Protein AF-0000000065896012 (afdb_homodimer)

InterPro domains:
  IPR002197 DNA binding HTH domain, Fis-type [PF02954] (36-73)
  IPR002197 DNA binding HTH domain, Fis-type [PR01590] (42-59)
  IPR002197 DNA binding HTH domain, Fis-type [PR01590] (59-79)
  IPR005412 DNA-binding protein Fis [PIRSF002097] (6-78)
  IPR005412 DNA-binding protein Fis [PTHR47918] (4-78)
  IPR009057 Homedomain-like superfamily [SSF46689] (10-78)

Nearest PDB structures (foldseek):
  6p0s-assembly1_A  TM=9.618E-01  e=2.758E-05  Escherichia coli K-12
  4fis-assembly1_A  TM=9.573E-01  e=2.427E-05  Escherichia coli
  1eto-assembly1_A  TM=9.581E-01  e=5.235E-05  Escherichia coli
  1eto-assembly1_B  TM=9.643E-01  e=7.212E-05  Escherichia coli
  1fip-assembly1_B  TM=9.748E-01  e=9.319E-05  Escherichia coli

Sequence (158 aa):
MPHTLPDISQCIRQNLEQYFKDLNGTEPCGVYDMVLHQVEKPLLVCVMEQCGGNQSKASVMLGLNRNTLRKKLIQHGLLMPHTLPDISQCIRQNLEQYFKDLNGTEPCGVYDMVLHQVEKPLLVCVMEQCGGNQSKASVMLGLNRNTLRKKLIQHGLL

Structure (mmCIF, N/CA/C/O backbone):
data_AF-0000000065896012-model_v1
#
loop_
_entity.id
_entity.type
_entity.pdbx_description
1 polymer 'Putative Fis-like DNA-binding protein'
#
loop_
_atom_site.group_PDB
_atom_site.id
_atom_site.type_symbol
_atom_site.label_atom_id
_atom_site.label_alt_id
_atom_site.label_comp_id
_atom_site.label_asym_id
_atom_site.label_entity_id
_atom_site.label_seq_id
_atom_site.pdbx_PDB_ins_code
_atom_site.Cartn_x
_atom_site.Cartn_y
_atom_site.Cartn_z
_atom_site.occupancy
_atom_site.B_iso_or_equiv
_atom_site.auth_seq_id
_atom_site.auth_comp_id
_atom_site.auth_asym_id
_atom_site.auth_atom_id
_atom_site.pdbx_PDB_model_num
ATOM 1 N N . MET A 1 1 ? -26.688 9.328 6.301 1 35.16 1 MET A N 1
ATOM 2 C CA . MET A 1 1 ? -26.266 7.992 5.902 1 35.16 1 MET A CA 1
ATOM 3 C C . MET A 1 1 ? -24.781 7.777 6.219 1 35.16 1 MET A C 1
ATOM 5 O O . MET A 1 1 ? -23.938 8.578 5.82 1 35.16 1 MET A O 1
ATOM 9 N N . PRO A 1 2 ? -24.422 7.078 7.188 1 46.22 2 PRO A N 1
ATOM 10 C CA . PRO A 1 2 ? -23.062 6.941 7.707 1 46.22 2 PRO A CA 1
ATOM 11 C C . PRO A 1 2 ? -22.047 6.582 6.625 1 46.22 2 PRO A C 1
ATOM 13 O O . PRO A 1 2 ? -22.281 5.668 5.832 1 46.22 2 PRO A O 1
ATOM 16 N N . HIS A 1 3 ? -21.578 7.473 5.816 1 55.84 3 HIS A N 1
ATOM 17 C CA . HIS A 1 3 ? -20.672 7.316 4.691 1 55.84 3 HIS A CA 1
ATOM 18 C C . HIS A 1 3 ? -19.578 6.285 5 1 55.84 3 HIS A C 1
ATOM 20 O O . HIS A 1 3 ? -18.703 6.527 5.836 1 55.84 3 HIS A O 1
ATOM 26 N N . THR A 1 4 ? -19.984 5.102 4.988 1 64.44 4 THR A N 1
ATOM 27 C CA . THR A 1 4 ? -19.141 3.959 5.328 1 64.44 4 THR A CA 1
ATOM 28 C C . THR A 1 4 ? -17.828 4.008 4.562 1 64.44 4 THR A C 1
ATOM 30 O O . THR A 1 4 ? -17.812 4.074 3.33 1 64.44 4 THR A O 1
ATOM 33 N N . LEU A 1 5 ? -16.891 4.59 5.109 1 73.25 5 LEU A N 1
ATOM 34 C CA . LEU A 1 5 ? -15.539 4.672 4.559 1 73.25 5 LEU A CA 1
ATOM 35 C C . LEU A 1 5 ? -15.109 3.332 3.979 1 73.25 5 LEU A C 1
ATOM 37 O O . LEU A 1 5 ? -15.383 2.279 4.559 1 73.25 5 LEU A O 1
ATOM 41 N N . PRO A 1 6 ? -14.703 3.479 2.715 1 75.19 6 PRO A N 1
ATOM 42 C CA . PRO A 1 6 ? -14.273 2.215 2.111 1 75.19 6 PRO A CA 1
ATOM 43 C C . PRO A 1 6 ? -13.195 1.51 2.928 1 75.19 6 PRO A C 1
ATOM 45 O O . PRO A 1 6 ? -12.328 2.168 3.506 1 75.19 6 PRO A O 1
ATOM 48 N N . ASP A 1 7 ? -13.312 0.285 3.1 1 87.44 7 ASP A N 1
ATOM 49 C CA . ASP A 1 7 ? -12.336 -0.557 3.779 1 87.44 7 ASP A CA 1
ATOM 50 C C . ASP A 1 7 ? -11.148 -0.868 2.867 1 87.44 7 ASP A C 1
ATOM 52 O O . ASP A 1 7 ? -11.305 -1.558 1.857 1 87.44 7 ASP A O 1
ATOM 56 N N . ILE A 1 8 ? -9.977 -0.328 3.146 1 91.25 8 ILE A N 1
ATOM 57 C CA . ILE A 1 8 ? -8.773 -0.512 2.344 1 91.25 8 ILE A CA 1
ATOM 58 C C . ILE A 1 8 ? -8.516 -2.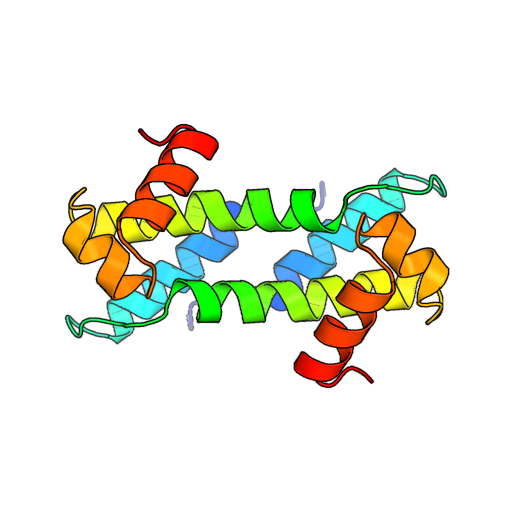002 2.135 1 91.25 8 ILE A C 1
ATOM 60 O O . ILE A 1 8 ? -8.227 -2.439 1.018 1 91.25 8 ILE A O 1
ATOM 64 N N . SER A 1 9 ? -8.711 -2.77 3.107 1 93 9 SER A N 1
ATOM 65 C CA . SER A 1 9 ? -8.492 -4.211 3.053 1 93 9 SER A CA 1
ATOM 66 C C . SER A 1 9 ? -9.367 -4.867 1.989 1 93 9 SER A C 1
ATOM 68 O O . SER A 1 9 ? -8.883 -5.656 1.179 1 93 9 SER A O 1
ATOM 70 N N . GLN A 1 10 ? -10.562 -4.5 1.996 1 92 10 GLN A N 1
ATOM 71 C CA . GLN A 1 10 ? -11.508 -5.078 1.045 1 92 10 GLN A CA 1
ATOM 72 C C . GLN A 1 10 ? -11.172 -4.66 -0.385 1 92 10 GLN A C 1
ATOM 74 O O . GLN A 1 10 ? -11.289 -5.461 -1.314 1 92 10 GLN A O 1
ATOM 79 N N . CYS A 1 11 ? -10.828 -3.439 -0.43 1 94.38 11 CYS A N 1
ATOM 80 C CA . CYS A 1 11 ? -10.477 -2.922 -1.748 1 94.38 11 CYS A CA 1
ATOM 81 C C . CYS A 1 11 ? -9.289 -3.68 -2.33 1 94.38 11 CYS A C 1
ATOM 83 O O . CYS A 1 11 ? -9.328 -4.113 -3.482 1 94.38 11 CYS A O 1
ATOM 85 N N . ILE A 1 12 ? -8.312 -3.928 -1.544 1 94.75 12 ILE A N 1
ATOM 86 C CA . ILE A 1 12 ? -7.105 -4.625 -1.98 1 94.75 12 ILE A CA 1
ATOM 87 C C . ILE A 1 12 ? -7.445 -6.07 -2.338 1 94.75 12 ILE A C 1
ATOM 89 O O . ILE A 1 12 ? -7.062 -6.559 -3.402 1 94.75 12 ILE A O 1
ATOM 93 N N . ARG A 1 13 ? -8.242 -6.727 -1.563 1 93.5 13 ARG A N 1
ATOM 94 C CA . ARG A 1 13 ? -8.594 -8.125 -1.777 1 93.5 13 ARG A CA 1
ATOM 95 C C . ARG A 1 13 ? -9.367 -8.305 -3.078 1 93.5 13 ARG A C 1
ATOM 97 O O . ARG A 1 13 ? -9.062 -9.195 -3.877 1 93.5 13 ARG A O 1
ATOM 104 N N . GLN A 1 14 ? -10.289 -7.398 -3.188 1 93.62 14 GLN A N 1
ATOM 105 C CA . GLN A 1 14 ? -11.133 -7.508 -4.375 1 93.62 14 GLN A CA 1
ATOM 106 C C . GLN A 1 14 ? -10.312 -7.293 -5.648 1 93.62 14 GLN A C 1
ATOM 108 O O . GLN A 1 14 ? -10.5 -8.008 -6.637 1 93.62 14 GLN A O 1
ATOM 113 N N . ASN A 1 15 ? -9.484 -6.305 -5.598 1 93.56 15 ASN A N 1
ATOM 114 C CA . ASN A 1 15 ? -8.641 -6.027 -6.754 1 93.56 15 ASN A CA 1
ATOM 115 C C . ASN A 1 15 ? -7.699 -7.195 -7.051 1 93.56 15 ASN A C 1
ATOM 117 O O . ASN A 1 15 ? -7.531 -7.582 -8.211 1 93.56 15 ASN A O 1
ATOM 121 N N . LEU A 1 16 ? -7.172 -7.824 -6.109 1 92.81 16 LEU A N 1
ATOM 122 C CA . LEU A 1 16 ? -6.238 -8.93 -6.277 1 92.81 16 LEU A CA 1
ATOM 123 C C . LEU A 1 16 ? -6.961 -10.18 -6.781 1 92.81 16 LEU A C 1
ATOM 125 O O . LEU A 1 16 ? -6.449 -10.891 -7.652 1 92.81 16 LEU A O 1
ATOM 129 N N . GLU A 1 17 ? -8.086 -10.414 -6.207 1 91.38 17 GLU A N 1
ATOM 130 C CA . GLU A 1 17 ? -8.859 -11.578 -6.629 1 91.38 17 GLU A CA 1
ATOM 131 C C . GLU A 1 17 ? -9.211 -11.5 -8.109 1 91.38 17 GLU A C 1
ATOM 133 O O . GLU A 1 17 ? -9.102 -12.492 -8.836 1 91.38 17 GLU A O 1
ATOM 138 N N . GLN A 1 18 ? -9.641 -10.312 -8.414 1 92 18 GLN A N 1
ATOM 139 C CA . GLN A 1 18 ? -9.953 -10.133 -9.828 1 92 18 GLN A CA 1
ATOM 140 C C . GLN A 1 18 ? -8.711 -10.289 -10.695 1 92 18 GLN A C 1
ATOM 142 O O . GLN A 1 18 ? -8.773 -10.891 -11.773 1 92 18 GLN A O 1
ATOM 147 N N . TYR A 1 19 ? -7.629 -9.742 -10.266 1 90 19 TYR A N 1
ATOM 148 C CA . TYR A 1 19 ? -6.359 -9.852 -10.977 1 90 19 TYR A CA 1
ATOM 149 C C . TYR A 1 19 ? -5.969 -11.312 -11.164 1 90 19 TYR A C 1
ATOM 151 O O . TYR A 1 19 ? -5.617 -11.727 -12.273 1 90 19 TYR A O 1
ATOM 159 N N . PHE A 1 20 ? -6.094 -12.148 -10.172 1 90.31 20 PHE A N 1
ATOM 160 C CA . PHE A 1 20 ? -5.703 -13.555 -10.234 1 90.31 20 PHE A CA 1
ATOM 161 C C . PHE A 1 20 ? -6.656 -14.344 -11.133 1 90.31 20 PHE A C 1
ATOM 163 O O . PHE A 1 20 ? -6.234 -15.258 -11.844 1 90.31 20 PHE A O 1
ATOM 170 N N . LYS A 1 21 ? -7.875 -13.938 -11.016 1 89.56 21 LYS A N 1
ATOM 171 C CA . LYS A 1 21 ? -8.867 -14.586 -11.859 1 89.56 21 LYS A CA 1
ATOM 172 C C . LYS A 1 21 ? -8.578 -14.336 -13.336 1 89.56 21 LYS A C 1
ATOM 174 O O . LYS A 1 21 ? -8.734 -15.234 -14.172 1 89.56 21 LYS A O 1
ATOM 179 N N . ASP A 1 22 ? -8.172 -13.133 -13.578 1 89.06 22 ASP A N 1
ATOM 180 C CA . ASP A 1 22 ? -7.883 -12.75 -14.953 1 89.06 22 ASP A CA 1
ATOM 181 C C . ASP A 1 22 ? -6.656 -13.492 -15.484 1 89.06 22 ASP A C 1
ATOM 183 O O . ASP A 1 22 ? -6.555 -13.758 -16.688 1 89.06 22 ASP A O 1
ATOM 187 N N . LEU A 1 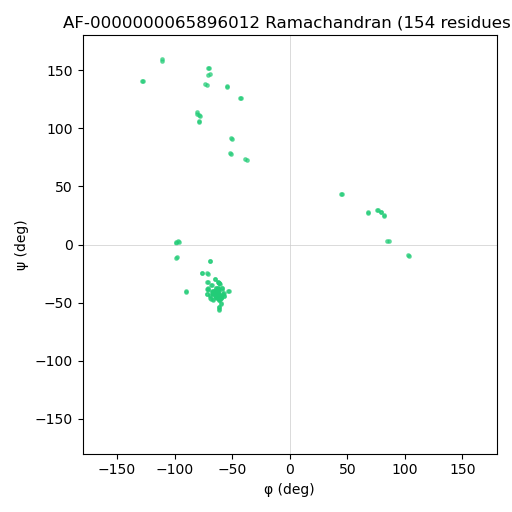23 ? -5.691 -13.75 -14.664 1 86.62 23 LEU A N 1
ATOM 188 C CA . LEU A 1 23 ? -4.469 -14.445 -15.062 1 86.62 23 LEU A CA 1
ATOM 189 C C . LEU A 1 23 ? -4.754 -15.906 -15.391 1 86.62 23 LEU A C 1
ATOM 191 O O . LEU A 1 23 ? -4 -16.547 -16.141 1 86.62 23 LEU A O 1
ATOM 195 N N . ASN A 1 24 ? -5.824 -16.375 -15.039 1 79.81 24 ASN A N 1
ATOM 196 C CA . ASN A 1 24 ? -6.273 -17.719 -15.359 1 79.81 24 ASN A CA 1
ATOM 197 C C . ASN A 1 24 ? -5.16 -18.75 -15.164 1 79.81 24 ASN A C 1
ATOM 199 O O . ASN A 1 24 ? -4.879 -19.547 -16.062 1 79.81 24 ASN A O 1
ATOM 203 N N . GLY A 1 25 ? -4.406 -18.672 -14.078 1 75.69 25 GLY A N 1
ATOM 204 C CA . GLY A 1 25 ? -3.438 -19.719 -13.781 1 75.69 25 GLY A CA 1
ATOM 205 C C . GLY A 1 25 ? -2.01 -19.312 -14.086 1 75.69 25 GLY A C 1
ATOM 206 O O . GLY A 1 25 ? -1.069 -20.047 -13.797 1 75.69 25 GLY A O 1
ATOM 207 N N . THR A 1 26 ? -1.877 -18.219 -14.719 1 81.88 26 THR A N 1
ATOM 208 C CA . THR A 1 26 ? -0.527 -17.703 -14.953 1 81.88 26 THR A CA 1
ATOM 209 C C . THR A 1 26 ? 0.077 -17.172 -13.656 1 81.88 26 THR A C 1
ATOM 211 O O . THR A 1 26 ? -0.631 -16.594 -12.82 1 81.88 26 THR A O 1
ATOM 214 N N . GLU A 1 27 ? 1.286 -17.5 -13.508 1 80.12 27 GLU A N 1
ATOM 215 C CA . GLU A 1 27 ? 1.97 -17.078 -12.297 1 80.12 27 GLU A CA 1
ATOM 216 C C . GLU A 1 27 ? 2.389 -15.609 -12.383 1 80.12 27 GLU A C 1
ATOM 218 O O . GLU A 1 27 ? 3.262 -15.258 -13.18 1 80.12 27 GLU A O 1
ATOM 223 N N . PRO A 1 28 ? 1.665 -14.859 -11.68 1 84.44 28 PRO A N 1
ATOM 224 C CA . PRO A 1 28 ? 2.096 -13.461 -11.695 1 84.44 28 PRO A CA 1
ATOM 225 C C . PRO A 1 28 ? 3.4 -13.234 -10.938 1 84.44 28 PRO A C 1
ATOM 227 O O . PRO A 1 28 ? 3.797 -14.07 -10.125 1 84.44 28 PRO A O 1
ATOM 230 N N . CYS A 1 29 ? 4.133 -12.219 -11.359 1 87.44 29 CYS A N 1
ATOM 231 C CA . CYS A 1 29 ? 5.34 -11.812 -10.648 1 87.44 29 CYS A CA 1
ATOM 232 C C . CYS A 1 29 ? 5.316 -10.32 -10.344 1 87.44 29 CYS A C 1
ATOM 234 O O . CYS A 1 29 ? 4.762 -9.531 -11.109 1 87.44 29 CYS A O 1
ATOM 236 N N . GLY A 1 30 ? 5.812 -10.07 -9.133 1 93.62 30 GLY A N 1
ATOM 237 C CA . GLY A 1 30 ? 5.949 -8.672 -8.773 1 93.62 30 GLY A CA 1
ATOM 238 C C . GLY A 1 30 ? 4.66 -8.055 -8.266 1 93.62 30 GLY A C 1
ATOM 239 O O . GLY A 1 30 ? 4.434 -6.855 -8.422 1 93.62 30 GLY A O 1
ATOM 240 N N . VAL A 1 31 ? 3.828 -8.859 -7.762 1 95.25 31 VAL A N 1
ATOM 241 C CA . VAL A 1 31 ? 2.516 -8.406 -7.309 1 95.25 31 VAL A CA 1
ATOM 242 C C . VAL A 1 31 ? 2.682 -7.383 -6.188 1 95.25 31 VAL A C 1
ATOM 244 O O . VAL A 1 31 ? 1.917 -6.418 -6.105 1 95.25 31 VAL A O 1
ATOM 247 N N . TYR A 1 32 ? 3.717 -7.594 -5.418 1 95.88 32 TYR A N 1
ATOM 248 C CA . TYR A 1 32 ? 3.941 -6.707 -4.285 1 95.88 32 TYR A CA 1
ATOM 249 C C . TYR A 1 32 ? 4.168 -5.273 -4.75 1 95.88 32 TYR A C 1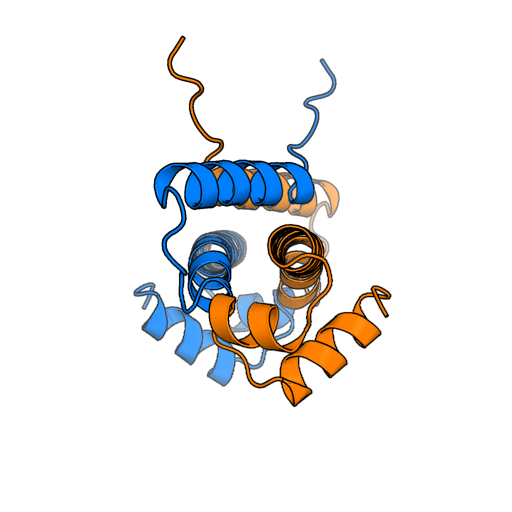
ATOM 251 O O . TYR A 1 32 ? 3.449 -4.359 -4.336 1 95.88 32 TYR A O 1
ATOM 259 N N . ASP A 1 33 ? 5.094 -5.098 -5.621 1 93.56 33 ASP A N 1
ATOM 260 C CA . ASP A 1 33 ? 5.438 -3.773 -6.125 1 93.56 33 ASP A CA 1
ATOM 261 C C . ASP A 1 33 ? 4.27 -3.154 -6.887 1 93.56 33 ASP A C 1
ATOM 263 O O . ASP A 1 33 ? 4.023 -1.951 -6.789 1 93.56 33 ASP A O 1
ATOM 267 N N . MET A 1 34 ? 3.59 -3.982 -7.59 1 92.38 34 MET A N 1
ATOM 268 C CA . MET A 1 34 ? 2.453 -3.52 -8.375 1 92.38 34 MET A CA 1
ATOM 269 C C . MET A 1 34 ? 1.381 -2.908 -7.48 1 92.38 34 MET A C 1
ATOM 271 O O . MET A 1 34 ? 0.902 -1.804 -7.742 1 92.38 34 MET A O 1
ATOM 275 N N . VAL A 1 35 ? 1.055 -3.58 -6.453 1 94.5 35 VAL A N 1
ATOM 276 C CA . VAL A 1 35 ? 0.022 -3.105 -5.539 1 94.5 35 VAL A CA 1
ATOM 277 C C . VAL A 1 35 ? 0.525 -1.875 -4.785 1 94.5 35 VAL A C 1
ATOM 279 O O . VAL A 1 35 ? -0.188 -0.876 -4.668 1 94.5 35 VAL A O 1
ATOM 282 N N . LEU A 1 36 ? 1.745 -1.942 -4.34 1 94 36 LEU A N 1
ATOM 283 C CA . LEU A 1 36 ? 2.305 -0.837 -3.568 1 94 36 LEU A CA 1
ATOM 284 C C . LEU A 1 36 ? 2.373 0.433 -4.41 1 94 36 LEU A C 1
ATOM 286 O O . LEU A 1 36 ? 2.117 1.529 -3.906 1 94 36 LEU A O 1
ATOM 290 N N . HIS A 1 37 ? 2.721 0.308 -5.598 1 92.81 37 HIS A N 1
ATOM 291 C CA . HIS A 1 37 ? 2.805 1.463 -6.484 1 92.81 37 HIS A CA 1
ATOM 292 C C . HIS A 1 37 ? 1.44 2.121 -6.664 1 92.81 37 HIS A C 1
ATOM 294 O O . HIS A 1 37 ? 1.34 3.35 -6.707 1 92.81 37 HIS A O 1
ATOM 300 N N . GLN A 1 38 ? 0.448 1.323 -6.719 1 92.19 38 GLN A N 1
ATOM 301 C CA . GLN A 1 38 ? -0.903 1.837 -6.922 1 92.19 38 GLN A CA 1
ATOM 302 C C . GLN A 1 38 ? -1.411 2.555 -5.676 1 92.19 38 GLN A C 1
ATOM 304 O O . GLN A 1 38 ? -2.244 3.459 -5.77 1 92.19 38 GLN A O 1
ATOM 309 N N . VAL A 1 39 ? -0.872 2.193 -4.598 1 95.5 39 VAL A N 1
ATOM 310 C CA . VAL A 1 39 ? -1.295 2.766 -3.324 1 95.5 39 VAL A CA 1
ATOM 311 C C . VAL A 1 39 ? -0.457 4.004 -3.01 1 95.5 39 VAL A C 1
ATOM 313 O O . VAL A 1 39 ? -0.987 5.02 -2.559 1 95.5 39 VAL A O 1
ATOM 316 N N . GLU A 1 40 ? 0.784 3.895 -3.299 1 96.38 40 GLU A N 1
ATOM 317 C CA . GLU A 1 40 ? 1.724 4.938 -2.895 1 96.38 40 GLU A CA 1
ATOM 318 C C . GLU A 1 40 ? 1.44 6.25 -3.621 1 96.38 40 GLU A C 1
ATOM 320 O O . GLU A 1 40 ? 1.467 7.32 -3.012 1 96.38 40 GLU A O 1
ATOM 325 N N . LYS A 1 41 ? 1.125 6.199 -4.828 1 95.88 41 LYS A N 1
ATOM 326 C CA . LYS A 1 41 ? 0.932 7.41 -5.617 1 95.88 41 LYS A CA 1
ATOM 327 C C . LYS A 1 41 ? -0.21 8.258 -5.059 1 95.88 41 LYS A C 1
ATOM 329 O O . LYS A 1 41 ? -0.014 9.422 -4.711 1 95.88 41 LYS A O 1
ATOM 334 N N . PRO A 1 42 ? -1.368 7.645 -4.945 1 96 42 PRO A N 1
ATOM 335 C CA . PRO A 1 42 ? -2.445 8.461 -4.379 1 96 42 PRO A CA 1
ATOM 336 C C . PRO A 1 42 ? -2.15 8.914 -2.951 1 96 42 PRO A C 1
ATOM 338 O O . PRO A 1 42 ? -2.584 9.992 -2.543 1 96 42 PRO A O 1
ATOM 341 N N . LEU A 1 43 ? -1.471 8.148 -2.213 1 97 43 LEU A N 1
ATOM 342 C CA . LEU A 1 43 ? -1.069 8.516 -0.858 1 97 43 LEU A CA 1
ATOM 343 C C . LEU A 1 43 ? -0.211 9.773 -0.865 1 97 43 LEU A C 1
ATOM 345 O O . LEU A 1 43 ? -0.51 10.734 -0.156 1 97 43 LEU A O 1
ATOM 349 N N . LEU A 1 44 ? 0.778 9.719 -1.716 1 97.38 44 LEU A N 1
ATOM 350 C CA . LEU A 1 44 ? 1.69 10.852 -1.808 1 97.38 44 LEU A CA 1
ATOM 351 C C . LEU A 1 44 ? 0.967 12.094 -2.328 1 97.38 44 LEU A C 1
ATOM 353 O O . LEU A 1 44 ? 1.165 13.195 -1.811 1 97.38 44 LEU A O 1
ATOM 357 N N . VAL A 1 45 ? 0.123 11.883 -3.273 1 96.88 45 VAL A N 1
ATOM 358 C CA . VAL A 1 45 ? -0.617 12.992 -3.863 1 96.88 45 VAL A CA 1
ATOM 359 C C . VAL A 1 45 ? -1.509 13.641 -2.807 1 96.88 45 VAL A C 1
ATOM 361 O O . VAL A 1 45 ? -1.514 14.867 -2.656 1 96.88 45 VAL A O 1
ATOM 364 N N . CYS A 1 46 ? -2.18 12.859 -2.09 1 95.81 46 CYS A N 1
ATOM 365 C CA . CYS A 1 46 ? -3.111 13.344 -1.076 1 95.81 46 CYS A CA 1
ATOM 366 C C . CYS A 1 46 ? -2.377 14.133 0.006 1 95.81 46 CYS A C 1
ATOM 368 O O . CYS A 1 46 ? -2.805 15.219 0.386 1 95.81 46 CYS A O 1
ATOM 370 N N . VAL A 1 47 ? -1.274 13.625 0.429 1 96.06 47 VAL A N 1
ATOM 371 C CA . VAL A 1 47 ? -0.535 14.266 1.513 1 96.06 47 VAL A CA 1
ATOM 372 C C . VAL A 1 47 ? 0.109 15.555 1.01 1 96.06 47 VAL A C 1
ATOM 374 O O . VAL A 1 47 ? 0.107 16.562 1.709 1 96.06 47 VAL A O 1
ATOM 377 N N . MET A 1 48 ? 0.587 15.492 -0.212 1 96.44 48 MET A N 1
ATOM 378 C CA . MET A 1 48 ? 1.173 16.688 -0.799 1 96.44 48 MET A CA 1
ATOM 379 C C . MET A 1 48 ? 0.13 17.797 -0.931 1 96.44 48 MET A C 1
ATOM 381 O O . MET A 1 48 ? 0.42 18.969 -0.667 1 96.44 48 MET A O 1
ATOM 385 N N . GLU A 1 49 ? -1.02 17.422 -1.268 1 95 49 GLU A N 1
ATOM 386 C CA . GLU A 1 49 ? -2.113 18.391 -1.382 1 95 49 GLU A CA 1
ATOM 387 C C . GLU A 1 49 ? -2.473 18.984 -0.022 1 95 49 GLU A C 1
ATOM 389 O O . GLU A 1 49 ? -2.678 20.188 0.1 1 95 49 GLU A O 1
ATOM 394 N N . GLN A 1 50 ? -2.461 18.156 0.923 1 93.06 50 GLN A N 1
ATOM 395 C CA . GLN A 1 50 ? -2.777 18.578 2.281 1 93.06 50 GLN A CA 1
ATOM 396 C C . GLN A 1 50 ? -1.734 19.562 2.803 1 93.06 50 GLN A C 1
ATOM 398 O O . GLN A 1 50 ? -2.059 20.469 3.57 1 93.06 50 GLN A O 1
ATOM 403 N N . CYS A 1 51 ? -0.582 19.391 2.303 1 94.62 51 CYS A N 1
ATOM 404 C CA . CYS A 1 51 ? 0.528 20.219 2.775 1 94.62 51 CYS A CA 1
ATOM 405 C C . CYS A 1 51 ? 0.755 21.406 1.854 1 94.62 51 CYS A C 1
ATOM 407 O O . CYS A 1 51 ? 1.717 22.156 2.029 1 94.62 51 CYS A O 1
ATOM 409 N N . GLY A 1 52 ? -0.074 21.531 0.857 1 94.31 52 GLY A N 1
ATOM 410 C CA . GLY A 1 52 ? 0.056 22.641 -0.069 1 94.31 52 GLY A CA 1
ATOM 411 C C . GLY A 1 52 ? 1.308 22.562 -0.923 1 94.31 52 GLY A C 1
ATOM 412 O O . GLY A 1 52 ? 1.921 23.594 -1.229 1 94.31 52 GLY A O 1
ATOM 413 N N . GLY A 1 53 ? 1.783 21.375 -1.143 1 95.69 53 GLY A N 1
ATOM 414 C CA . GLY A 1 53 ? 2.945 21.172 -1.991 1 95.69 53 GLY A CA 1
ATOM 415 C C . GLY A 1 53 ? 4.262 21.312 -1.25 1 95.69 53 GLY A C 1
ATOM 416 O O . GLY A 1 53 ? 5.332 21.219 -1.85 1 95.69 53 GLY A O 1
ATOM 417 N N . ASN A 1 54 ? 4.16 21.531 0.007 1 95.94 54 ASN A N 1
ATOM 418 C CA . ASN A 1 54 ? 5.359 21.672 0.828 1 95.94 54 ASN A CA 1
ATOM 419 C C . ASN A 1 54 ? 5.953 20.312 1.195 1 95.94 54 ASN A C 1
ATOM 421 O O . ASN A 1 54 ? 5.391 19.578 2.014 1 95.94 54 ASN A O 1
ATOM 425 N N . GLN A 1 55 ? 7.117 19.984 0.694 1 96.5 55 GLN A N 1
ATOM 426 C CA . GLN A 1 55 ? 7.738 18.688 0.869 1 96.5 55 GLN A CA 1
ATOM 427 C C . GLN A 1 55 ? 8.211 18.484 2.307 1 96.5 55 GLN A C 1
ATOM 429 O O . GLN A 1 55 ? 8.172 17.375 2.83 1 96.5 55 GLN A O 1
ATOM 434 N N . SER A 1 56 ? 8.609 19.531 2.943 1 96.56 56 SER A N 1
ATOM 435 C CA . SER A 1 56 ? 9.055 19.453 4.332 1 96.56 56 SER A CA 1
ATOM 436 C C . SER A 1 56 ? 7.902 19.094 5.262 1 96.56 56 SER A C 1
ATOM 438 O O . SER A 1 56 ? 8.023 18.172 6.074 1 96.56 56 SER A O 1
ATOM 440 N N . LYS A 1 57 ? 6.84 19.734 5.105 1 95.19 57 LYS A N 1
ATOM 441 C CA . LYS A 1 57 ? 5.652 19.422 5.895 1 95.19 57 LYS A CA 1
ATOM 442 C C . LYS A 1 57 ? 5.137 18.016 5.582 1 95.19 57 LYS A C 1
ATOM 444 O O . LYS A 1 57 ? 4.746 17.281 6.488 1 95.19 57 LYS A O 1
ATOM 449 N N . ALA A 1 58 ? 5.188 17.719 4.336 1 96.81 58 ALA A N 1
ATOM 450 C CA . ALA A 1 58 ? 4.707 16.406 3.896 1 96.81 58 ALA A CA 1
ATOM 451 C C . ALA A 1 58 ? 5.555 15.289 4.488 1 96.81 58 ALA A C 1
ATOM 453 O O . ALA A 1 58 ? 5.023 14.258 4.902 1 96.81 58 ALA A O 1
ATOM 454 N N . SER A 1 59 ? 6.867 15.469 4.461 1 97.5 59 SER A N 1
ATOM 455 C CA . SER A 1 59 ? 7.754 14.445 4.996 1 97.5 59 SER A CA 1
ATOM 456 C C . SER A 1 59 ? 7.461 14.172 6.469 1 97.5 59 SER A C 1
ATOM 458 O O . SER A 1 59 ? 7.453 13.016 6.902 1 97.5 59 SER A O 1
ATOM 460 N N . VAL A 1 60 ? 7.141 15.195 7.168 1 95.81 60 VAL A N 1
ATOM 461 C CA . VAL A 1 60 ? 6.801 15.07 8.586 1 95.81 60 VAL A CA 1
ATOM 462 C C . VAL A 1 60 ? 5.477 14.336 8.734 1 95.81 60 VAL A C 1
ATOM 464 O O . VAL A 1 60 ? 5.375 13.375 9.5 1 95.81 60 VAL A O 1
ATOM 467 N N . MET A 1 61 ? 4.527 14.664 8.023 1 95.12 61 MET A N 1
ATOM 468 C CA . MET A 1 61 ? 3.209 14.047 8.086 1 95.12 61 MET A CA 1
ATOM 469 C C . MET A 1 61 ? 3.283 12.57 7.719 1 95.12 61 MET A C 1
ATOM 471 O O . MET A 1 61 ? 2.635 11.734 8.352 1 95.12 61 MET A O 1
ATOM 475 N N . LEU A 1 62 ? 4.082 12.305 6.719 1 96.75 62 LEU A N 1
ATOM 476 C CA . LEU A 1 62 ? 4.242 10.93 6.254 1 96.75 62 LEU A CA 1
ATOM 477 C C . LEU A 1 62 ? 5.129 10.133 7.199 1 96.75 62 LEU A C 1
ATOM 479 O O . LEU A 1 62 ? 5.066 8.898 7.227 1 96.75 62 LEU A O 1
ATOM 483 N N . GLY A 1 63 ? 5.945 10.828 7.891 1 96.81 63 GLY A N 1
ATOM 484 C CA . GLY A 1 63 ? 6.938 10.164 8.727 1 96.81 63 GLY A CA 1
ATOM 485 C C . GLY A 1 63 ? 8.141 9.672 7.941 1 96.81 63 GLY A C 1
ATOM 486 O O . GLY A 1 63 ? 8.703 8.625 8.266 1 96.81 63 GLY A O 1
ATOM 487 N N . LEU A 1 64 ? 8.445 10.297 6.891 1 96.19 64 LEU A N 1
ATOM 488 C CA . LEU A 1 64 ? 9.594 9.984 6.043 1 96.19 64 LEU A CA 1
ATOM 489 C C . LEU A 1 64 ? 10.648 11.078 6.125 1 96.19 64 LEU A C 1
ATOM 491 O O . LEU A 1 64 ? 10.336 12.227 6.461 1 96.19 64 LEU A O 1
ATOM 495 N N . ASN A 1 65 ? 11.828 10.664 5.754 1 95.94 65 ASN A N 1
ATOM 496 C CA . ASN A 1 65 ? 12.859 11.664 5.508 1 95.94 65 ASN A CA 1
ATOM 497 C C . ASN A 1 65 ? 12.578 12.461 4.242 1 95.94 65 ASN A C 1
ATOM 499 O O . ASN A 1 65 ? 12.086 11.914 3.252 1 95.94 65 ASN A O 1
ATOM 503 N N . ARG A 1 66 ? 12.945 13.688 4.277 1 96.31 66 ARG A N 1
ATOM 504 C CA . ARG A 1 66 ? 12.695 14.562 3.139 1 96.31 66 ARG A CA 1
ATOM 505 C C . ARG A 1 66 ? 13.328 14 1.869 1 96.31 66 ARG A C 1
ATOM 507 O O . ARG A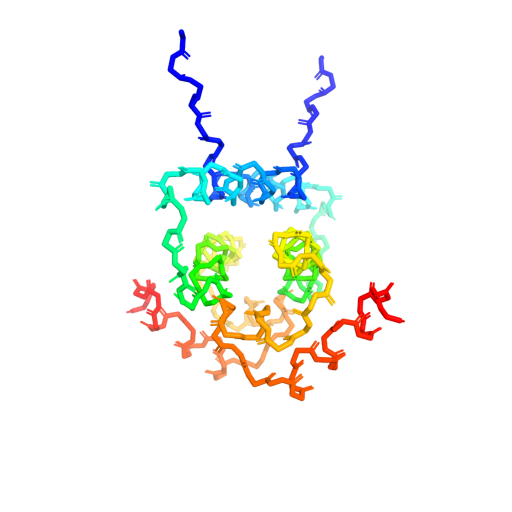 1 66 ? 12.727 14.047 0.796 1 96.31 66 ARG A O 1
ATOM 514 N N . ASN A 1 67 ? 14.531 13.484 2.021 1 96.94 67 ASN A N 1
ATOM 515 C CA . ASN A 1 67 ? 15.234 12.922 0.872 1 96.94 67 ASN A CA 1
ATOM 516 C C . ASN A 1 67 ? 14.516 11.695 0.321 1 96.94 67 ASN A C 1
ATOM 518 O O . ASN A 1 67 ? 14.414 11.523 -0.895 1 96.94 67 ASN A O 1
ATOM 522 N N . THR A 1 68 ? 14.062 10.914 1.187 1 96.81 68 THR A N 1
ATOM 523 C CA . THR A 1 68 ? 13.305 9.727 0.799 1 96.81 68 THR A CA 1
ATOM 524 C C . THR A 1 68 ? 12 10.125 0.104 1 96.81 68 THR A C 1
ATOM 526 O O . THR A 1 68 ? 11.633 9.531 -0.914 1 96.81 68 THR A O 1
ATOM 529 N N . LEU A 1 69 ? 11.344 11.141 0.68 1 97.75 69 LEU A N 1
A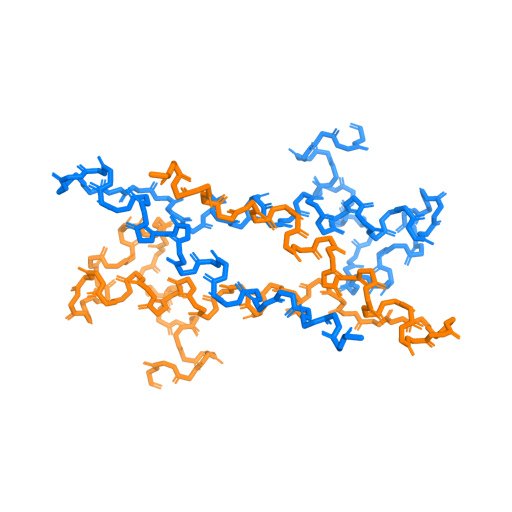TOM 530 C CA . LEU A 1 69 ? 10.109 11.609 0.067 1 97.75 69 LEU A CA 1
ATOM 531 C C . LEU A 1 69 ? 10.359 12.117 -1.35 1 97.75 69 LEU A C 1
ATOM 533 O O . LEU A 1 69 ? 9.633 11.758 -2.279 1 97.75 69 LEU A O 1
ATOM 537 N N . ARG A 1 70 ? 11.383 12.922 -1.5 1 97.5 70 ARG A N 1
ATOM 538 C CA . ARG A 1 70 ? 11.688 13.469 -2.816 1 97.5 70 ARG A CA 1
ATOM 539 C C . ARG A 1 70 ? 11.93 12.359 -3.83 1 97.5 70 ARG A C 1
ATOM 541 O O . ARG A 1 70 ? 11.445 12.422 -4.961 1 97.5 70 ARG A O 1
ATOM 548 N N . LYS A 1 71 ? 12.625 11.383 -3.432 1 97.19 71 LYS A N 1
ATOM 549 C CA . LYS A 1 71 ? 12.883 10.242 -4.301 1 97.19 71 LYS A CA 1
ATOM 550 C C . LYS A 1 71 ? 11.578 9.57 -4.727 1 97.19 71 LYS A C 1
ATOM 552 O O . LYS A 1 71 ? 11.398 9.25 -5.902 1 97.19 71 LYS A O 1
ATOM 557 N N . LYS A 1 72 ? 10.766 9.375 -3.795 1 96.62 72 LYS A N 1
ATOM 558 C CA . LYS A 1 72 ? 9.492 8.734 -4.082 1 96.62 72 LYS A CA 1
ATOM 559 C C . LYS A 1 72 ? 8.641 9.594 -5.016 1 96.62 72 LYS A C 1
ATOM 561 O O . LYS A 1 72 ? 7.973 9.078 -5.914 1 96.62 72 LYS A O 1
ATOM 566 N N . LEU A 1 73 ? 8.633 10.875 -4.828 1 97.56 73 LEU A N 1
ATOM 567 C CA . LEU A 1 73 ? 7.883 11.789 -5.676 1 97.56 73 LEU A CA 1
ATOM 568 C C . LEU A 1 73 ? 8.391 11.742 -7.113 1 97.56 73 LEU A C 1
ATOM 570 O O . LEU A 1 73 ? 7.594 11.711 -8.055 1 97.56 73 LEU A O 1
ATOM 574 N N . ILE A 1 74 ? 9.68 11.68 -7.234 1 97 74 ILE A N 1
ATOM 575 C CA . ILE A 1 74 ? 10.289 11.57 -8.555 1 97 74 ILE A CA 1
ATOM 576 C C . ILE A 1 74 ? 9.906 10.242 -9.195 1 97 74 ILE A C 1
ATOM 578 O O . ILE A 1 74 ? 9.516 10.203 -10.367 1 97 74 ILE A O 1
ATOM 582 N N . GLN A 1 75 ? 9.938 9.273 -8.461 1 95.25 75 GLN A N 1
ATOM 583 C CA . GLN A 1 75 ? 9.625 7.934 -8.953 1 95.25 75 GLN A CA 1
ATOM 584 C C . GLN A 1 75 ? 8.195 7.855 -9.477 1 95.25 75 GLN A C 1
ATOM 586 O O . GLN A 1 75 ? 7.93 7.152 -10.453 1 95.25 75 GLN A O 1
ATOM 591 N N . HIS A 1 76 ? 7.324 8.602 -8.875 1 95.69 76 HIS A N 1
ATOM 592 C CA . HIS A 1 76 ? 5.918 8.523 -9.258 1 95.69 76 HIS A CA 1
ATOM 593 C C . HIS A 1 76 ? 5.543 9.656 -10.203 1 95.69 76 HIS A C 1
ATOM 595 O O . HIS A 1 76 ? 4.363 9.867 -10.5 1 95.69 76 HIS A O 1
ATOM 601 N N . GLY A 1 77 ? 6.473 10.398 -10.508 1 94 77 GLY A N 1
ATOM 602 C CA . GLY A 1 77 ? 6.242 11.461 -11.461 1 94 77 GLY A CA 1
ATOM 603 C C . GLY A 1 77 ? 5.488 12.641 -10.875 1 94 77 GLY A C 1
ATOM 604 O O . GLY A 1 77 ? 4.676 13.266 -11.555 1 94 77 GLY A O 1
ATOM 605 N N . LEU A 1 78 ? 5.656 12.852 -9.648 1 93.94 78 LEU A N 1
ATOM 606 C CA . LEU A 1 78 ? 4.941 13.938 -8.977 1 93.94 78 LEU A CA 1
ATOM 607 C C . LEU A 1 78 ? 5.82 15.172 -8.852 1 93.94 78 LEU A C 1
ATOM 609 O O . LEU A 1 78 ? 5.395 16.188 -8.305 1 93.94 78 LEU A O 1
ATOM 613 N N . LEU A 1 79 ? 7.121 14.969 -9.164 1 88.94 79 LEU A N 1
ATOM 614 C CA . LEU A 1 79 ? 8.039 16.109 -9.25 1 88.94 79 LEU A CA 1
ATOM 615 C C . LEU A 1 79 ? 8.695 16.172 -10.625 1 88.94 79 LEU A C 1
ATOM 617 O O . LEU A 1 79 ? 8.836 15.141 -11.297 1 88.94 79 LEU A O 1
ATOM 621 N N . MET B 1 1 ? -23.953 -6.793 -14.875 1 35.62 1 MET B N 1
ATOM 622 C CA . MET B 1 1 ? -23.578 -5.508 -14.297 1 35.62 1 MET B CA 1
ATOM 623 C C . MET B 1 1 ? -22.062 -5.406 -14.125 1 35.62 1 MET B C 1
ATOM 625 O O . MET B 1 1 ? -21.453 -6.289 -13.539 1 35.62 1 MET B O 1
ATOM 629 N N . PRO B 1 2 ? -21.391 -4.703 -14.922 1 45.91 2 PRO B N 1
ATOM 630 C CA . PRO B 1 2 ? -19.922 -4.668 -14.992 1 45.91 2 PRO B CA 1
ATOM 631 C C . PRO B 1 2 ? -19.281 -4.43 -13.633 1 45.91 2 PRO B C 1
ATOM 633 O O . PRO B 1 2 ? -19.688 -3.523 -12.898 1 45.91 2 PRO B O 1
ATOM 636 N N . HIS B 1 3 ? -19.172 -5.379 -12.758 1 55.56 3 HIS B N 1
ATOM 637 C CA . HIS B 1 3 ? -18.625 -5.332 -11.406 1 55.56 3 HIS B CA 1
ATOM 638 C C . HIS B 1 3 ? -17.422 -4.414 -11.328 1 55.56 3 HIS B C 1
ATOM 640 O O . HIS B 1 3 ? -16.359 -4.734 -11.859 1 55.56 3 HIS B O 1
ATOM 646 N N . THR B 1 4 ? -17.703 -3.193 -11.398 1 64.31 4 THR B N 1
ATOM 647 C CA . THR B 1 4 ? -16.688 -2.137 -11.43 1 64.31 4 THR B CA 1
ATOM 648 C C . THR B 1 4 ? -15.695 -2.309 -10.289 1 64.31 4 THR B C 1
ATOM 650 O O . THR B 1 4 ? -16.078 -2.367 -9.117 1 64.31 4 THR B O 1
ATOM 653 N N . LEU B 1 5 ? -14.695 -2.973 -10.531 1 73.31 5 LEU B N 1
ATOM 654 C CA . LEU B 1 5 ? -13.602 -3.178 -9.586 1 73.31 5 LEU B CA 1
ATOM 655 C C . LEU B 1 5 ? -13.242 -1.876 -8.875 1 73.31 5 LEU B C 1
ATOM 657 O O . LEU B 1 5 ? -13.211 -0.813 -9.5 1 73.31 5 LEU B O 1
ATOM 661 N N . PRO B 1 6 ? -13.281 -2.039 -7.559 1 75.69 6 PRO B N 1
ATOM 662 C CA . PRO B 1 6 ? -12.945 -0.815 -6.828 1 75.69 6 PRO B CA 1
ATOM 663 C C . PRO B 1 6 ? -11.594 -0.234 -7.242 1 75.69 6 PRO B C 1
ATOM 665 O O . PRO B 1 6 ? -10.656 -0.983 -7.52 1 75.69 6 PRO B O 1
ATOM 668 N N . ASP B 1 7 ? -11.516 0.994 -7.418 1 87.62 7 ASP B N 1
ATOM 669 C CA . ASP B 1 7 ? -10.297 1.728 -7.734 1 87.62 7 ASP B CA 1
ATOM 670 C C . ASP B 1 7 ? -9.445 1.944 -6.48 1 87.62 7 ASP B C 1
ATOM 672 O O . ASP B 1 7 ? -9.852 2.666 -5.566 1 87.62 7 ASP B O 1
ATOM 676 N N . ILE B 1 8 ? -8.297 1.306 -6.383 1 91.19 8 ILE B N 1
ATOM 677 C CA . ILE B 1 8 ? -7.406 1.392 -5.227 1 91.19 8 ILE B CA 1
ATOM 678 C C . ILE B 1 8 ? -7.094 2.855 -4.926 1 91.19 8 ILE B C 1
ATOM 680 O O . ILE B 1 8 ? -7.152 3.283 -3.77 1 91.19 8 ILE B O 1
ATOM 684 N N . SER B 1 9 ? -6.895 3.623 -5.902 1 93.06 9 SER B N 1
ATOM 685 C CA . SER B 1 9 ? -6.574 5.039 -5.754 1 93.06 9 SER B CA 1
ATOM 686 C C . SER B 1 9 ? -7.688 5.789 -5.031 1 93.06 9 SER B C 1
ATOM 688 O O . SER B 1 9 ? -7.426 6.547 -4.098 1 93.06 9 SER B O 1
ATOM 690 N N . GLN B 1 10 ? -8.852 5.52 -5.434 1 92.12 10 GLN B N 1
ATOM 691 C CA . GLN B 1 10 ? -9.992 6.195 -4.832 1 92.12 10 GLN B CA 1
ATOM 692 C C . GLN B 1 10 ? -10.18 5.77 -3.377 1 92.12 10 GLN B C 1
ATOM 694 O O . GLN B 1 10 ? -10.516 6.594 -2.523 1 92.12 10 GLN B O 1
ATOM 699 N N . CYS B 1 11 ? -9.977 4.527 -3.236 1 94.38 11 CYS B N 1
ATOM 700 C CA . CYS B 1 11 ? -10.117 4.004 -1.883 1 94.38 11 CYS B CA 1
ATOM 701 C C . CYS B 1 11 ? -9.125 4.66 -0.937 1 94.38 11 CYS B C 1
ATOM 703 O O . CYS B 1 11 ? -9.492 5.117 0.147 1 94.38 11 CYS B O 1
ATOM 705 N N . ILE B 1 12 ? -7.934 4.812 -1.356 1 94.69 12 ILE B N 1
ATOM 706 C CA . ILE B 1 12 ? -6.879 5.406 -0.542 1 94.69 12 ILE B CA 1
ATOM 707 C C . ILE B 1 12 ? -7.184 6.883 -0.295 1 94.69 12 ILE B C 1
ATOM 709 O O . ILE B 1 12 ? -7.125 7.352 0.843 1 94.69 12 ILE B O 1
ATOM 713 N N . ARG B 1 13 ? -7.621 7.594 -1.285 1 93.56 13 ARG B N 1
ATOM 714 C CA . ARG B 1 13 ? -7.895 9.023 -1.178 1 93.56 13 ARG B CA 1
ATOM 715 C C . ARG B 1 13 ? -9.031 9.289 -0.196 1 93.56 13 ARG B C 1
ATOM 717 O O . ARG B 1 13 ? -8.914 10.156 0.674 1 93.56 13 ARG B O 1
ATOM 724 N N . GLN B 1 14 ? -10.008 8.484 -0.39 1 93.62 14 GLN B N 1
ATOM 725 C CA . GLN B 1 14 ? -11.172 8.688 0.464 1 93.62 14 GLN B CA 1
ATOM 726 C C . GLN B 1 14 ? -10.836 8.414 1.928 1 93.62 14 GLN B C 1
ATOM 728 O O . GLN B 1 14 ? -11.266 9.156 2.814 1 93.62 14 GLN B O 1
ATOM 733 N N . ASN B 1 15 ? -10.125 7.352 2.135 1 93.5 15 ASN B N 1
ATOM 734 C CA . ASN B 1 15 ? -9.727 7.02 3.498 1 93.5 15 ASN B CA 1
ATOM 735 C C . ASN B 1 15 ? -8.836 8.102 4.102 1 93.5 15 ASN B C 1
ATOM 737 O O . ASN B 1 15 ? -9.016 8.484 5.258 1 93.5 15 ASN B O 1
ATOM 741 N N . LEU B 1 16 ? -7.98 8.664 3.383 1 92.81 16 LEU B N 1
ATOM 742 C CA . LEU B 1 16 ? -7.059 9.688 3.865 1 92.81 16 LEU B CA 1
ATOM 743 C C . LEU B 1 16 ? -7.789 11 4.121 1 92.81 16 LEU B C 1
ATOM 745 O O . LEU B 1 16 ? -7.527 11.68 5.121 1 92.81 16 LEU B O 1
ATOM 749 N N . GLU B 1 17 ? -8.641 11.328 3.217 1 91.44 17 GLU B N 1
ATOM 750 C CA . GLU B 1 17 ? -9.406 12.562 3.381 1 91.44 17 GLU B CA 1
ATOM 751 C C . GLU B 1 17 ? 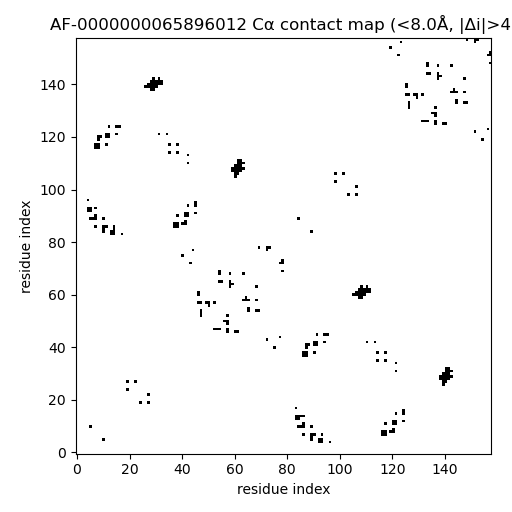-10.227 12.539 4.668 1 91.44 17 GLU B C 1
ATOM 753 O O . GLU B 1 17 ? -10.273 13.523 5.402 1 91.44 17 GLU B O 1
ATOM 758 N N . GLN B 1 18 ? -10.828 11.406 4.805 1 92.06 18 GLN B N 1
ATOM 759 C CA . GLN B 1 18 ? -11.602 11.273 6.031 1 92.06 18 GLN B CA 1
ATOM 760 C C . GLN B 1 18 ? -10.703 11.336 7.262 1 92.06 18 GLN B C 1
ATOM 762 O O . GLN B 1 18 ? -11.062 11.953 8.266 1 92.06 18 GLN B O 1
ATOM 767 N N . TYR B 1 19 ? -9.594 10.68 7.191 1 89.88 19 TYR B N 1
ATOM 768 C CA . TYR B 1 19 ? -8.617 10.688 8.281 1 89.88 19 TYR B CA 1
ATOM 769 C C . TYR B 1 19 ? -8.18 12.109 8.609 1 89.88 19 TYR B C 1
ATOM 771 O O . TYR B 1 19 ? -8.172 12.508 9.773 1 89.88 19 TYR B O 1
ATOM 779 N N . PHE B 1 20 ? -7.902 12.938 7.641 1 90.38 20 PHE B N 1
ATOM 780 C CA . PHE B 1 20 ? -7.434 14.305 7.848 1 90.38 20 PHE B CA 1
ATOM 781 C C . PHE B 1 20 ? -8.547 15.18 8.398 1 90.38 20 PHE B C 1
ATOM 783 O O . PHE B 1 20 ? -8.305 16.062 9.227 1 90.38 20 PHE B O 1
ATOM 790 N N . LYS B 1 21 ? -9.695 14.906 7.883 1 89.62 21 LYS B N 1
ATOM 791 C CA . LYS B 1 21 ? -10.852 15.648 8.375 1 89.62 21 LYS B CA 1
ATOM 792 C C . LYS B 1 21 ? -11.086 15.391 9.859 1 89.62 21 LYS B C 1
ATOM 794 O O . LYS B 1 21 ? -11.422 16.312 10.609 1 89.62 21 LYS B O 1
ATOM 799 N N . ASP B 1 22 ? -10.883 14.156 10.203 1 89.12 22 ASP B N 1
ATOM 800 C CA . ASP B 1 22 ? -11.094 13.773 11.594 1 89.12 22 ASP B CA 1
ATOM 801 C C . ASP B 1 22 ? -10.047 14.406 12.508 1 89.12 22 ASP B C 1
ATOM 803 O O . ASP B 1 22 ? -10.32 14.672 13.68 1 89.12 22 ASP B O 1
ATOM 807 N N . LEU B 1 23 ? -8.844 14.562 12.047 1 86.69 23 LEU B N 1
ATOM 808 C CA . LEU B 1 23 ? -7.766 15.148 12.836 1 86.69 23 LEU B CA 1
ATOM 809 C C . LEU B 1 23 ? -8.016 16.641 13.078 1 86.69 23 LEU B C 1
ATOM 811 O O . LEU B 1 23 ? -7.484 17.203 14.031 1 86.69 23 LEU B O 1
ATOM 815 N N . ASN B 1 24 ? -8.875 17.203 12.406 1 80.38 24 ASN B N 1
ATOM 816 C CA . ASN B 1 24 ? -9.289 18.578 12.594 1 80.38 24 ASN B CA 1
ATOM 817 C C . ASN B 1 24 ? -8.086 19.516 12.766 1 80.38 24 ASN B C 1
ATOM 819 O O . ASN B 1 24 ? -8.039 20.297 13.703 1 80.38 24 ASN B O 1
ATOM 823 N N . GLY B 1 25 ? -7.027 19.359 11.961 1 75.75 25 GLY B N 1
ATOM 824 C CA . GLY B 1 25 ? -5.926 20.297 12.008 1 75.75 25 GLY B CA 1
ATOM 825 C C . GLY B 1 25 ? -4.711 19.781 12.742 1 75.75 25 GLY B C 1
ATOM 826 O O . GLY B 1 25 ? -3.664 20.422 12.773 1 75.75 25 GLY B O 1
ATOM 827 N N . THR B 1 26 ? -4.875 18.672 13.375 1 82 26 THR B N 1
ATOM 828 C CA . THR B 1 26 ? -3.721 18.062 14.023 1 82 26 THR B CA 1
ATOM 829 C C . THR B 1 26 ? -2.787 17.438 12.984 1 82 26 THR B C 1
ATOM 831 O O . THR B 1 26 ? -3.24 16.922 11.969 1 82 26 THR B O 1
ATOM 834 N N . GLU B 1 27 ? -1.562 17.656 13.242 1 80.5 27 GLU B N 1
ATOM 835 C CA . GLU B 1 27 ? -0.568 17.141 12.305 1 80.5 27 GLU B CA 1
ATOM 836 C C . GLU B 1 27 ? -0.336 15.648 12.516 1 80.5 27 GLU B C 1
ATOM 838 O O . GLU B 1 27 ? 0.2 15.242 13.555 1 80.5 27 GLU B O 1
ATOM 843 N N . PRO B 1 28 ? -0.861 14.945 11.609 1 84.25 28 PRO B N 1
ATOM 844 C CA . PRO B 1 28 ? -0.589 13.516 11.758 1 84.25 28 PRO B CA 1
ATOM 845 C C . PRO B 1 28 ? 0.867 13.156 11.469 1 84.25 28 PRO B C 1
ATOM 847 O O . PRO B 1 28 ? 1.583 13.938 10.836 1 84.25 28 PRO B O 1
ATOM 850 N N . CYS B 1 29 ? 1.318 12.102 12.094 1 87.62 29 CYS B N 1
ATOM 851 C CA . CYS B 1 29 ? 2.65 11.57 11.82 1 87.62 29 CYS B CA 1
ATOM 852 C C . CYS B 1 29 ? 2.592 10.086 11.5 1 87.62 29 CYS B C 1
ATOM 854 O O . CYS B 1 29 ? 1.738 9.367 12.023 1 87.62 29 CYS B O 1
ATOM 856 N N . GLY B 1 30 ? 3.445 9.758 10.508 1 93.62 30 GLY B N 1
ATOM 857 C CA . GLY B 1 30 ? 3.561 8.344 10.195 1 93.62 30 GLY B CA 1
ATOM 858 C C . GLY B 1 30 ? 2.459 7.844 9.281 1 93.62 30 GLY B C 1
ATOM 859 O O . GLY B 1 30 ? 2.078 6.676 9.344 1 93.62 30 GLY B O 1
ATOM 860 N N . VAL B 1 31 ? 1.909 8.719 8.555 1 95.25 31 VAL B N 1
ATOM 861 C CA . VAL B 1 31 ? 0.781 8.383 7.695 1 95.25 31 VAL B CA 1
ATOM 862 C C . VAL B 1 31 ? 1.205 7.328 6.676 1 95.25 31 VAL B C 1
ATOM 864 O O . VAL B 1 31 ? 0.425 6.438 6.336 1 95.25 31 VAL B O 1
ATOM 867 N N . TYR B 1 32 ? 2.451 7.434 6.277 1 95.88 32 TYR B N 1
ATOM 868 C CA . TYR B 1 32 ? 2.951 6.512 5.266 1 95.88 32 TYR B CA 1
ATOM 869 C C . TYR B 1 32 ? 2.881 5.07 5.758 1 95.88 32 TYR B C 1
ATOM 871 O O . TYR B 1 32 ? 2.258 4.219 5.121 1 95.88 32 TYR B O 1
ATOM 879 N N . ASP B 1 33 ? 3.449 4.828 6.883 1 93.56 33 ASP B N 1
ATOM 880 C CA . ASP B 1 33 ? 3.488 3.484 7.453 1 93.56 33 ASP B CA 1
ATOM 881 C C . ASP B 1 33 ? 2.082 2.986 7.785 1 93.56 33 ASP B C 1
ATOM 883 O O . ASP B 1 33 ? 1.773 1.81 7.59 1 93.56 33 ASP B O 1
ATOM 887 N N . MET B 1 34 ? 1.292 3.891 8.234 1 92.31 34 MET B N 1
ATOM 888 C CA . MET B 1 34 ? -0.077 3.545 8.609 1 92.31 34 MET B CA 1
ATOM 889 C C . MET B 1 34 ? -0.85 3.021 7.402 1 92.31 34 MET B C 1
ATOM 891 O O . MET B 1 34 ? -1.485 1.968 7.477 1 92.31 34 MET B O 1
ATOM 895 N N . VAL B 1 35 ? -0.759 3.697 6.332 1 94.5 35 VAL B N 1
ATOM 896 C CA . VAL B 1 35 ? -1.478 3.305 5.125 1 94.5 35 VAL B CA 1
ATOM 897 C C . VAL B 1 35 ? -0.873 2.021 4.555 1 94.5 35 VAL B C 1
ATOM 899 O O . VAL B 1 35 ? -1.599 1.091 4.199 1 94.5 35 VAL B O 1
ATOM 902 N N . LEU B 1 36 ? 0.433 1.97 4.523 1 94 36 LEU B N 1
ATOM 903 C CA . LEU B 1 36 ? 1.107 0.807 3.957 1 94 36 LEU B CA 1
ATOM 904 C C . LEU B 1 36 ? 0.788 -0.451 4.758 1 94 36 LEU B C 1
ATOM 906 O O . LEU B 1 36 ? 0.613 -1.528 4.184 1 94 36 LEU B O 1
ATOM 910 N N . HIS B 1 37 ? 0.739 -0.334 5.996 1 92.81 37 HIS B N 1
ATOM 911 C CA . HIS B 1 37 ? 0.43 -1.479 6.848 1 92.81 37 HIS B CA 1
ATOM 912 C C . HIS B 1 37 ? -0.971 -2.012 6.566 1 92.81 37 HIS B C 1
ATOM 914 O O . HIS B 1 37 ? -1.188 -3.225 6.559 1 92.81 37 HIS B O 1
ATOM 920 N N . GLN B 1 38 ? -1.856 -1.135 6.316 1 92.25 38 GLN B N 1
ATOM 921 C CA . GLN B 1 38 ? -3.24 -1.524 6.062 1 92.25 38 GLN B CA 1
ATOM 922 C C . GLN B 1 38 ? -3.379 -2.215 4.711 1 92.25 38 GLN B C 1
ATOM 924 O O . GLN B 1 38 ? -4.27 -3.043 4.516 1 92.25 38 GLN B O 1
ATOM 929 N N . VAL B 1 39 ? -2.498 -1.916 3.869 1 95.5 39 VAL B N 1
ATOM 930 C CA . VAL B 1 39 ? -2.535 -2.467 2.518 1 95.5 39 VAL B CA 1
ATOM 931 C C . VAL B 1 39 ? -1.754 -3.777 2.473 1 95.5 39 VAL B C 1
ATOM 933 O O . VAL B 1 39 ? -2.195 -4.75 1.855 1 95.5 39 VAL B O 1
ATOM 936 N N . GLU B 1 40 ? -0.667 -3.768 3.143 1 96.44 40 GLU B N 1
ATOM 937 C CA . GLU B 1 40 ? 0.254 -4.895 3.051 1 96.44 40 GLU B CA 1
ATOM 938 C C . GLU B 1 40 ? -0.369 -6.164 3.623 1 96.44 40 GLU B C 1
ATOM 940 O O . GLU B 1 40 ? -0.239 -7.246 3.039 1 96.44 40 GLU B O 1
ATOM 945 N N . LYS B 1 41 ? -1.058 -6.078 4.664 1 95.88 41 LYS B N 1
ATOM 946 C CA . LYS B 1 41 ? -1.608 -7.258 5.328 1 95.88 41 LYS B CA 1
ATOM 947 C C . LYS B 1 41 ? -2.574 -8 4.41 1 95.88 41 LYS B C 1
ATOM 949 O O . LYS B 1 41 ? -2.381 -9.188 4.125 1 95.88 41 LYS B O 1
ATOM 954 N N . PRO B 1 42 ? -3.576 -7.289 3.932 1 96 42 PRO B N 1
ATOM 955 C CA . PRO B 1 42 ? -4.477 -8.016 3.027 1 96 42 PRO B CA 1
ATOM 956 C C . PRO B 1 42 ? -3.771 -8.516 1.771 1 96 42 PRO B C 1
ATOM 958 O O . PRO B 1 42 ? -4.148 -9.555 1.226 1 96 42 PRO B O 1
ATOM 961 N N . LEU B 1 43 ? -2.824 -7.828 1.302 1 97 43 LEU B N 1
ATOM 962 C CA . LEU B 1 43 ? -2.033 -8.25 0.149 1 97 43 LEU B CA 1
ATOM 963 C C . LEU B 1 43 ? -1.345 -9.586 0.42 1 97 43 LEU B C 1
ATOM 965 O O . LEU B 1 43 ? -1.483 -10.531 -0.36 1 97 43 LEU B O 1
ATOM 969 N N . LEU B 1 44 ? -0.679 -9.602 1.549 1 97.44 44 LEU B N 1
ATOM 970 C CA . LEU B 1 44 ? 0.046 -10.812 1.917 1 97.44 44 LEU B CA 1
ATOM 971 C C . LEU B 1 44 ? -0.917 -11.969 2.152 1 97.44 44 LEU B C 1
ATOM 973 O O . LEU B 1 44 ? -0.662 -13.094 1.712 1 97.44 44 LEU B O 1
ATOM 977 N N . VAL B 1 45 ? -1.997 -11.68 2.771 1 96.88 45 VAL B N 1
ATOM 978 C CA . VAL B 1 45 ? -2.986 -12.711 3.072 1 96.88 45 VAL B CA 1
ATOM 979 C C . VAL B 1 45 ? -3.537 -13.289 1.772 1 96.88 45 VAL B C 1
ATOM 981 O O . VAL B 1 45 ? -3.604 -14.508 1.61 1 96.88 45 VAL B O 1
ATOM 984 N N . CYS B 1 46 ? -3.867 -12.461 0.885 1 95.75 46 CYS B N 1
ATOM 985 C CA . CYS B 1 46 ? -4.453 -12.875 -0.384 1 95.75 46 CYS B CA 1
ATOM 986 C C . CYS B 1 46 ? -3.48 -13.742 -1.177 1 95.75 46 CYS B C 1
ATOM 988 O O . CYS B 1 46 ? -3.859 -14.789 -1.696 1 95.75 46 CYS B O 1
ATOM 990 N N . VAL B 1 47 ? -2.264 -13.344 -1.217 1 96 47 VAL B N 1
ATOM 991 C CA . VAL B 1 47 ? -1.271 -14.062 -2.006 1 96 47 VAL B CA 1
ATOM 992 C C . VAL B 1 47 ? -0.95 -15.398 -1.34 1 96 47 VAL B C 1
ATOM 994 O O . VAL B 1 47 ? -0.816 -16.422 -2.018 1 96 47 VAL B O 1
ATOM 997 N N . MET B 1 48 ? -0.889 -15.359 -0.023 1 96.44 48 MET B N 1
ATOM 998 C CA . MET B 1 48 ? -0.642 -16.609 0.705 1 96.44 48 MET B CA 1
ATOM 999 C C . MET B 1 48 ? -1.767 -17.609 0.467 1 96.44 48 MET B C 1
ATOM 1001 O O . MET B 1 48 ? -1.513 -18.797 0.296 1 96.44 48 MET B O 1
ATOM 1005 N N . GLU B 1 49 ? -2.93 -17.125 0.41 1 94.94 49 GLU B N 1
ATOM 1006 C CA . GLU B 1 49 ? -4.082 -17.984 0.143 1 94.94 49 GLU B CA 1
ATOM 1007 C C . GLU B 1 49 ? -4.023 -18.562 -1.269 1 94.94 49 GLU B C 1
ATOM 1009 O O . GLU B 1 49 ? -4.289 -19.734 -1.472 1 94.94 49 GLU B O 1
ATOM 1014 N N . GLN B 1 50 ? -3.635 -17.75 -2.141 1 93 50 GLN B N 1
ATOM 1015 C CA . GLN B 1 50 ? -3.527 -18.172 -3.535 1 93 50 GLN B CA 1
ATOM 1016 C C . GLN B 1 50 ? -2.465 -19.25 -3.701 1 93 50 GLN B C 1
ATOM 1018 O O . GLN B 1 50 ? -2.604 -20.141 -4.543 1 93 50 GLN B O 1
ATOM 1023 N N . CYS B 1 51 ? -1.518 -19.172 -2.852 1 94.56 51 CYS B N 1
ATOM 1024 C CA . CYS B 1 51 ? -0.393 -20.109 -2.949 1 94.56 51 CYS B CA 1
ATOM 1025 C C . CYS B 1 51 ? -0.588 -21.297 -2.021 1 94.56 51 CYS B C 1
ATOM 1027 O O . CYS B 1 51 ? 0.305 -22.141 -1.887 1 94.56 51 CYS B O 1
ATOM 1029 N N . GLY B 1 52 ? -1.69 -21.328 -1.35 1 94.31 52 GLY B N 1
ATOM 1030 C CA . GLY B 1 52 ? -1.972 -22.422 -0.45 1 94.31 52 GLY B CA 1
ATOM 1031 C C . GLY B 1 52 ? -1.068 -22.453 0.769 1 94.31 52 GLY B C 1
ATOM 1032 O O . GLY B 1 52 ? -0.679 -23.516 1.239 1 94.31 52 GLY B O 1
ATOM 1033 N N . GLY B 1 53 ? -0.6 -21.297 1.157 1 95.62 53 GLY B N 1
ATOM 1034 C CA . GLY B 1 53 ? 0.232 -21.188 2.344 1 95.62 53 GLY B CA 1
ATOM 1035 C C . GLY B 1 53 ? 1.698 -21.469 2.074 1 95.62 53 GLY B C 1
ATOM 1036 O O . GLY B 1 53 ? 2.518 -21.453 2.996 1 95.62 53 GLY B O 1
ATOM 1037 N N . ASN B 1 54 ? 1.996 -21.688 0.856 1 95.94 54 ASN B N 1
ATOM 1038 C CA . ASN B 1 54 ? 3.379 -21.953 0.475 1 95.94 54 ASN B CA 1
ATOM 1039 C C . ASN B 1 54 ? 4.184 -20.656 0.346 1 95.94 54 ASN B C 1
ATOM 1041 O O . ASN B 1 54 ? 3.988 -19.891 -0.597 1 95.94 54 ASN B O 1
ATOM 1045 N N . GLN B 1 55 ? 5.141 -20.453 1.194 1 96.5 55 GLN B N 1
ATOM 1046 C CA . GLN B 1 55 ? 5.902 -19.203 1.252 1 96.5 55 GLN B CA 1
ATOM 1047 C C . GLN B 1 55 ? 6.832 -19.078 0.05 1 96.5 55 GLN B C 1
ATOM 1049 O O . GLN B 1 55 ? 7.07 -17.969 -0.439 1 96.5 55 GLN B O 1
ATOM 1054 N N . SER B 1 56 ? 7.324 -20.156 -0.436 1 96.56 56 SER B N 1
ATOM 1055 C CA . SER B 1 56 ? 8.203 -20.141 -1.601 1 96.56 56 SER B CA 1
ATOM 1056 C C . SER B 1 56 ? 7.457 -19.688 -2.85 1 96.56 56 SER B C 1
ATOM 1058 O O . SER B 1 56 ? 7.922 -18.797 -3.566 1 96.56 56 SER B O 1
ATOM 1060 N N . LYS B 1 57 ? 6.355 -20.219 -3.066 1 95.12 57 LYS B N 1
ATOM 1061 C CA . LYS B 1 57 ? 5.527 -19.812 -4.195 1 95.12 57 LYS B CA 1
ATOM 1062 C C . LYS B 1 57 ? 5.066 -18.375 -4.047 1 95.12 57 LYS B C 1
ATOM 1064 O O . LYS B 1 57 ? 5.062 -17.609 -5.016 1 95.12 57 LYS B O 1
ATOM 1069 N N . ALA B 1 58 ? 4.727 -18.062 -2.84 1 96.81 58 ALA B N 1
ATOM 1070 C CA . ALA B 1 58 ? 4.25 -16.703 -2.562 1 96.81 58 ALA B CA 1
ATOM 1071 C C . ALA B 1 58 ? 5.34 -15.68 -2.826 1 96.81 58 ALA B C 1
ATOM 1073 O O . ALA B 1 58 ? 5.07 -14.609 -3.377 1 96.81 58 ALA B O 1
ATOM 1074 N N . SER B 1 59 ? 6.547 -15.969 -2.381 1 97.5 59 SER B N 1
ATOM 1075 C CA . SER B 1 59 ? 7.652 -15.039 -2.58 1 97.5 59 SER B CA 1
ATOM 1076 C C . SER B 1 59 ? 7.883 -14.766 -4.062 1 97.5 59 SER B C 1
ATOM 1078 O O . SER B 1 59 ? 8.125 -13.617 -4.457 1 97.5 59 SER B O 1
ATOM 1080 N N . VAL B 1 60 ? 7.723 -15.773 -4.836 1 95.81 60 VAL B N 1
ATOM 1081 C CA . VAL B 1 60 ? 7.883 -15.641 -6.281 1 95.81 60 VAL B CA 1
ATOM 1082 C C . VAL B 1 60 ? 6.754 -14.781 -6.848 1 95.81 60 VAL B C 1
ATOM 1084 O O . VAL B 1 60 ? 7 -13.836 -7.59 1 95.81 60 VAL B O 1
ATOM 1087 N N . MET B 1 61 ? 5.598 -15.023 -6.488 1 95.06 61 MET B N 1
ATOM 1088 C CA . MET B 1 61 ? 4.434 -14.281 -6.977 1 95.06 61 MET B CA 1
ATOM 1089 C C . MET B 1 61 ? 4.52 -12.812 -6.582 1 95.06 61 MET B C 1
ATOM 1091 O O . MET B 1 61 ? 4.195 -11.93 -7.379 1 95.06 61 MET B O 1
ATOM 1095 N N . LEU B 1 62 ? 4.965 -12.602 -5.371 1 96.75 62 LEU B N 1
ATOM 1096 C CA . LEU B 1 62 ? 5.082 -11.242 -4.855 1 96.75 62 LEU B CA 1
ATOM 1097 C C . LEU B 1 62 ? 6.305 -10.539 -5.445 1 96.75 62 LEU B C 1
ATOM 1099 O O . LEU B 1 62 ? 6.363 -9.312 -5.477 1 96.75 62 LEU B O 1
ATOM 1103 N N . GLY B 1 63 ? 7.234 -11.32 -5.84 1 96.81 63 GLY B N 1
ATOM 1104 C CA . GLY B 1 63 ? 8.5 -10.766 -6.293 1 96.81 63 GLY B CA 1
ATOM 1105 C C . GLY B 1 63 ? 9.422 -10.367 -5.152 1 96.81 63 GLY B C 1
ATOM 1106 O O . GLY B 1 63 ? 10.148 -9.375 -5.25 1 96.81 63 GLY B O 1
ATOM 1107 N N . LEU B 1 64 ? 9.305 -11.008 -4.062 1 96.25 64 LEU B N 1
ATOM 1108 C CA . LEU B 1 64 ? 10.125 -10.789 -2.879 1 96.25 64 LEU B CA 1
ATOM 1109 C C . LEU B 1 64 ? 11.047 -11.977 -2.623 1 96.25 64 LEU B C 1
ATOM 1111 O O . LEU B 1 64 ? 10.75 -13.094 -3.059 1 96.25 64 LEU B O 1
ATOM 1115 N N . ASN B 1 65 ? 12.086 -11.664 -1.896 1 96 65 ASN B N 1
ATOM 1116 C CA . ASN B 1 65 ? 12.883 -12.75 -1.34 1 96 65 ASN B CA 1
ATOM 1117 C C . ASN B 1 65 ? 12.117 -13.508 -0.25 1 96 65 ASN B C 1
ATOM 1119 O O . ASN B 1 65 ? 11.383 -12.898 0.53 1 96 65 ASN B O 1
ATOM 1123 N N . ARG B 1 66 ? 12.367 -14.758 -0.163 1 96.44 66 ARG B N 1
ATOM 1124 C CA . ARG B 1 66 ? 11.672 -15.586 0.817 1 96.44 66 ARG B CA 1
ATOM 1125 C C . ARG B 1 66 ? 11.906 -15.07 2.232 1 96.44 66 ARG B C 1
ATOM 1127 O O . ARG B 1 66 ? 10.977 -15.039 3.045 1 96.44 66 ARG B O 1
ATOM 1134 N N . ASN B 1 67 ? 13.125 -14.648 2.473 1 96.94 67 ASN B N 1
ATOM 1135 C CA . ASN B 1 67 ? 13.453 -14.133 3.799 1 96.94 67 ASN B CA 1
ATOM 1136 C C . ASN B 1 67 ? 12.711 -12.836 4.098 1 96.94 67 ASN B C 1
ATOM 1138 O O . ASN B 1 67 ? 12.227 -12.641 5.215 1 96.94 67 ASN B O 1
ATOM 1142 N N . THR B 1 68 ? 12.648 -12.031 3.158 1 96.81 68 THR B N 1
ATOM 1143 C CA . THR B 1 68 ? 11.906 -10.781 3.289 1 96.81 68 THR B CA 1
ATOM 1144 C C . THR B 1 68 ? 10.422 -11.047 3.512 1 96.81 68 THR B C 1
ATOM 1146 O O . THR B 1 68 ? 9.797 -10.414 4.359 1 96.81 68 THR B O 1
ATOM 1149 N N . LEU B 1 69 ? 9.914 -12.008 2.754 1 97.81 69 LEU B N 1
ATOM 1150 C CA . LEU B 1 69 ? 8.508 -12.359 2.918 1 97.81 69 LEU B CA 1
ATOM 1151 C C . LEU B 1 69 ? 8.234 -12.867 4.328 1 97.81 69 LEU B C 1
ATOM 1153 O O . LEU B 1 69 ? 7.273 -12.43 4.973 1 97.81 69 LEU B O 1
ATOM 1157 N N . ARG B 1 70 ? 9.062 -13.758 4.781 1 97.5 70 ARG B N 1
ATOM 1158 C CA . ARG B 1 70 ? 8.867 -14.312 6.117 1 97.5 70 ARG B CA 1
ATOM 1159 C C . ARG B 1 70 ? 8.867 -13.211 7.172 1 97.5 70 ARG B C 1
ATOM 1161 O O . ARG B 1 70 ? 8.031 -13.219 8.078 1 97.5 70 ARG B O 1
ATOM 1168 N N .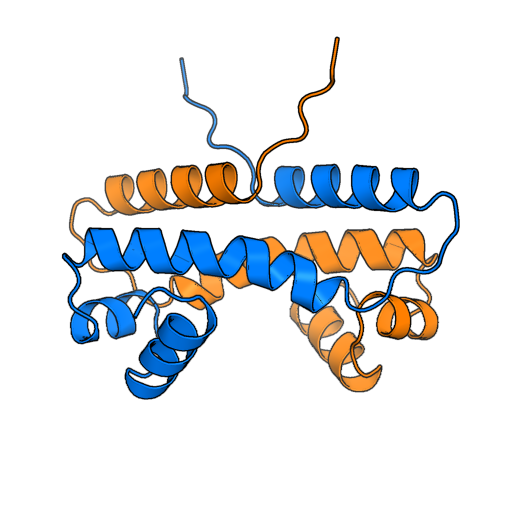 LYS B 1 71 ? 9.75 -12.305 7.043 1 97.12 71 LYS B N 1
ATOM 1169 C CA . LYS B 1 71 ? 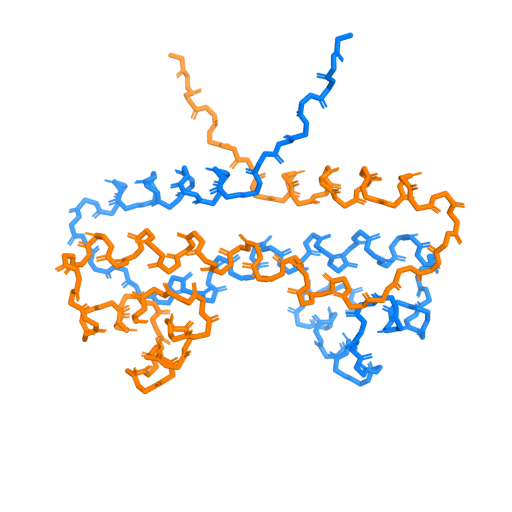9.805 -11.18 7.969 1 97.12 71 LYS B CA 1
ATOM 1170 C C . LYS B 1 71 ? 8.5 -10.391 7.953 1 97.12 71 LYS B C 1
ATOM 1172 O O . LYS B 1 71 ? 7.969 -10.031 9.008 1 97.12 71 LYS B O 1
ATOM 1177 N N . LYS B 1 72 ? 8.055 -10.133 6.812 1 96.62 72 LYS B N 1
ATOM 1178 C CA . LYS B 1 72 ? 6.816 -9.375 6.676 1 96.62 72 LYS B CA 1
ATOM 1179 C C . LYS B 1 72 ? 5.637 -10.141 7.262 1 96.62 72 LYS B C 1
ATOM 1181 O O . LYS B 1 72 ? 4.762 -9.547 7.902 1 96.62 72 LYS B O 1
ATOM 1186 N N . LEU B 1 73 ? 5.582 -11.406 7.066 1 97.56 73 LEU B N 1
ATOM 1187 C CA . LEU B 1 73 ? 4.516 -12.242 7.605 1 97.56 73 LEU B CA 1
ATOM 1188 C C . LEU B 1 73 ? 4.52 -12.219 9.133 1 97.56 73 LEU B C 1
ATOM 1190 O O . LEU B 1 73 ? 3.465 -12.102 9.758 1 97.56 73 LEU B O 1
ATOM 1194 N N . ILE B 1 74 ? 5.688 -12.281 9.664 1 97 74 ILE B N 1
ATOM 1195 C CA . ILE B 1 74 ? 5.832 -12.211 11.117 1 97 74 ILE B CA 1
ATOM 1196 C C . ILE B 1 74 ? 5.383 -10.844 11.617 1 97 74 ILE B C 1
ATOM 1198 O O . ILE B 1 74 ? 4.637 -10.75 12.594 1 97 74 ILE B O 1
ATOM 1202 N N . GLN B 1 75 ? 5.746 -9.891 10.953 1 95.25 75 GLN B N 1
ATOM 1203 C CA . GLN B 1 75 ? 5.418 -8.523 11.336 1 95.25 75 GLN B CA 1
ATOM 1204 C C . GLN B 1 75 ? 3.906 -8.305 11.367 1 95.25 75 GLN B C 1
ATOM 1206 O O . GLN B 1 75 ? 3.396 -7.57 12.211 1 95.25 75 GLN B O 1
ATOM 1211 N N . HIS B 1 76 ? 3.217 -8.977 10.492 1 95.69 76 HIS B N 1
ATOM 1212 C CA . HIS B 1 76 ? 1.778 -8.766 10.391 1 95.69 76 HIS B CA 1
ATOM 1213 C C . HIS B 1 76 ? 1.008 -9.844 11.141 1 95.69 76 HIS B C 1
ATOM 1215 O O . HIS B 1 76 ? -0.217 -9.93 11.023 1 95.69 76 HIS B O 1
ATOM 1221 N N . GLY B 1 77 ? 1.726 -10.672 11.719 1 94.06 77 GLY B N 1
ATOM 1222 C CA . GLY B 1 77 ? 1.095 -11.695 12.531 1 94.06 77 GLY B CA 1
ATOM 1223 C C . GLY B 1 77 ? 0.477 -12.812 11.711 1 94.06 77 GLY B C 1
ATOM 1224 O O . GLY B 1 77 ? -0.568 -13.352 12.07 1 94.06 77 GLY B O 1
ATOM 1225 N N . LEU B 1 78 ? 1.012 -13.07 10.602 1 93.88 78 LEU B N 1
ATOM 1226 C CA . LEU B 1 78 ? 0.465 -14.086 9.711 1 93.88 78 LEU B CA 1
ATOM 1227 C C . LEU B 1 78 ? 1.226 -15.398 9.859 1 93.88 78 LEU B C 1
ATOM 1229 O O . LEU B 1 78 ? 0.913 -16.391 9.18 1 93.88 78 LEU B O 1
ATOM 1233 N N . LEU B 1 79 ? 2.363 -15.305 10.562 1 88.88 79 LEU B N 1
ATOM 1234 C CA . LEU B 1 79 ? 3.094 -16.516 10.93 1 88.88 79 LEU B CA 1
ATOM 1235 C C . LEU B 1 79 ? 3.25 -16.625 12.438 1 88.88 79 LEU B C 1
ATOM 1237 O O . LEU B 1 79 ? 3.252 -15.609 13.141 1 88.88 79 LEU B O 1
#

Radius of gyration: 16.5 Å; Cα contacts (8 Å, |Δi|>4): 167; chains: 2; bounding box: 42×45×29 Å

Foldseek 3Di:
DPPPPDDPVVVLVVVVVVVVVVCVPDDDPDVVVVSCLVVVVVVLVVLCVVVVNDLVSSCVVVVHDSVVSVVVCVVNVVD/DPPPPDDPVVVLVVVVVVVVVVCVPDDDPPVVVVSCLVVVVVVLVVLCVVVVNDLVSSCVVVVHDSVVSVVVCVVNVVD

Secondary structure (DSSP, 8-state):
-------HHHHHHHHHHHHHHHHTT-----HHHHHHHHHHHHHHHHHHHHTTT-HHHHHHHHT--HHHHHHHHHHTT--/-------HHHHHHHHHHHHHHHHTT-----HHHHHHHHHHHHHHHHHHHHTTT-HHHHHHHHT--HHHHHHHHHHTT--

Organism: Neisseria meningitidis serogroup A / serotype 4A (strain DSM 15465 / Z2491) (NCBI:txid122587)

Solvent-accessible surface area (backbone atoms only — not comparable to full-atom values): 8682 Å² total; per-residue (Å²): 126,85,77,72,69,66,54,59,42,57,41,52,40,52,45,48,51,51,52,53,59,70,44,68,80,56,80,56,66,35,49,48,58,55,54,47,53,49,46,47,48,38,49,51,52,50,43,29,58,73,40,72,67,34,59,67,57,26,14,50,31,30,57,45,53,52,67,58,44,52,49,52,31,46,74,66,63,74,100,126,85,76,72,68,64,55,59,42,56,40,52,41,53,44,48,52,53,53,52,58,69,44,68,80,55,82,56,65,34,46,49,59,54,54,48,53,49,47,46,49,39,50,51,52,52,43,28,57,75,41,71,68,33,59,67,60,26,13,50,30,31,58,44,54,52,69,58,44,52,50,52,32,46,73,67,62,74,98

pLDDT: mean 90.79, std 10.96, range [35.16, 97.81]